Protein AF-A0A661KMC3-F1 (afdb_monomer_lite)

Foldseek 3Di:
DVLQVPQQFPDDDDFPDDDPRGGRHPVSNVVSVVVVVVVVVVVVVVVCVVVPDDQLNVLVVCVVVVDDQLVSVVSVVCVVCVVVLVVLLVVLVVVCVVVVNDQDPDPVNVVSVVVSVVVSVVVVVVVVVVVVVVCVVVVNPSGDDDPDDDDDDPVNVVVVVVVVVVVVVVVVVVVVVVD

Secondary structure (DSSP, 8-state):
-HHHHHHHHHS-S-EEEEETTEEEEHHHHHHHHHHHHHHHHHHHHHHHHHHHS-HHHHHHHHHHTT--HHHHHHHHHHHHHHHHHHHHHHHHHHHHHHTT----SSHHHHHHHHHHHHHHHHHHHHHHHHHHHHHHHTT--S----S------HHHHHHHHHHHHHHHHHHHHHHHH--

Structure (mmCIF, N/CA/C/O backbone):
data_AF-A0A661KMC3-F1
#
_entry.id   AF-A0A661KMC3-F1
#
loop_
_atom_site.group_PDB
_atom_site.id
_atom_site.type_symbol
_atom_site.label_atom_id
_atom_site.label_alt_id
_atom_site.label_comp_id
_atom_site.label_asym_id
_atom_site.label_entity_id
_atom_site.label_seq_id
_atom_site.pdbx_PDB_ins_code
_atom_site.Cartn_x
_atom_site.Cartn_y
_atom_site.Cartn_z
_atom_site.occupancy
_atom_site.B_iso_or_equiv
_atom_site.auth_seq_id
_atom_site.auth_comp_id
_atom_site.auth_asym_id
_atom_site.auth_atom_id
_atom_site.pdbx_PDB_model_num
ATOM 1 N N . ALA A 1 1 ? 8.347 16.230 -18.670 1.00 63.66 1 ALA A N 1
ATOM 2 C CA . ALA A 1 1 ? 8.818 17.586 -19.026 1.00 63.66 1 ALA A CA 1
ATOM 3 C C . ALA A 1 1 ? 10.271 17.821 -18.605 1.00 63.66 1 ALA A C 1
ATOM 5 O O . ALA A 1 1 ? 11.088 18.054 -19.479 1.00 63.66 1 ALA A O 1
ATOM 6 N N . PHE A 1 2 ? 10.624 17.677 -17.318 1.00 75.44 2 PHE A N 1
ATOM 7 C CA . PHE A 1 2 ? 11.992 17.910 -16.812 1.00 75.44 2 PHE A CA 1
ATOM 8 C C . PHE A 1 2 ? 13.098 17.167 -17.590 1.00 75.44 2 PHE A C 1
ATOM 10 O O . PHE A 1 2 ? 14.078 17.773 -18.003 1.00 75.44 2 PHE A O 1
ATOM 17 N N . LEU A 1 3 ? 12.904 15.875 -17.884 1.00 75.25 3 LEU A N 1
ATOM 18 C CA . LEU A 1 3 ? 13.880 15.060 -18.622 1.00 75.25 3 LEU A CA 1
ATOM 19 C C . LEU A 1 3 ? 14.213 15.603 -20.021 1.00 75.25 3 LEU A C 1
ATOM 21 O O . LEU A 1 3 ? 15.373 15.600 -20.412 1.00 75.25 3 LEU A O 1
ATOM 25 N N . TRP A 1 4 ? 13.220 16.124 -20.743 1.00 74.19 4 TRP A N 1
ATOM 26 C CA . TRP A 1 4 ? 13.405 16.710 -22.075 1.00 74.19 4 TRP A CA 1
ATOM 27 C C . TRP A 1 4 ? 14.162 18.040 -22.048 1.00 74.19 4 TRP A C 1
ATOM 29 O O . TRP A 1 4 ? 14.695 18.450 -23.071 1.00 74.19 4 TRP A O 1
ATOM 39 N N . LEU A 1 5 ? 14.226 18.704 -20.892 1.00 71.19 5 LEU A N 1
ATOM 40 C CA . LEU A 1 5 ? 14.947 19.963 -20.727 1.00 71.19 5 LEU A CA 1
ATOM 41 C C . LEU A 1 5 ? 16.437 19.742 -20.419 1.00 71.19 5 LEU A C 1
ATOM 43 O O . LEU A 1 5 ? 17.260 20.560 -20.806 1.00 71.19 5 LEU A O 1
ATOM 47 N N . PHE A 1 6 ? 16.790 18.651 -19.728 1.00 70.69 6 PHE A N 1
ATOM 48 C CA . PHE A 1 6 ? 18.146 18.438 -19.198 1.00 70.69 6 PHE A CA 1
ATOM 49 C C . PHE A 1 6 ? 18.960 17.370 -19.949 1.00 70.69 6 PHE A C 1
ATOM 51 O O . PHE A 1 6 ? 20.137 17.589 -20.235 1.00 70.69 6 PHE A O 1
ATOM 58 N N . LEU A 1 7 ? 18.357 16.233 -20.318 1.00 70.94 7 LEU A N 1
ATOM 59 C CA . LEU A 1 7 ? 19.067 15.137 -20.999 1.00 70.94 7 LEU A CA 1
ATOM 60 C C . LEU A 1 7 ? 19.658 15.485 -22.375 1.00 70.94 7 LEU A C 1
ATOM 62 O O . LEU A 1 7 ? 20.791 15.066 -22.618 1.00 70.94 7 LEU A O 1
ATOM 66 N N . PRO A 1 8 ? 18.988 16.245 -23.269 1.00 67.88 8 PRO A N 1
ATOM 67 C CA . PRO A 1 8 ? 19.576 16.571 -24.570 1.00 67.88 8 PRO A CA 1
ATOM 68 C C . PRO A 1 8 ? 20.818 17.465 -24.476 1.00 67.88 8 PRO A C 1
ATOM 70 O O . PRO A 1 8 ? 21.557 17.545 -25.453 1.00 67.88 8 PRO A O 1
ATOM 73 N N . PHE A 1 9 ? 21.051 18.094 -23.317 1.00 62.38 9 PHE A N 1
ATOM 74 C CA . PHE A 1 9 ? 22.171 19.000 -23.062 1.00 62.38 9 PHE A CA 1
ATOM 75 C C . PHE A 1 9 ? 23.263 18.422 -22.145 1.00 62.38 9 PHE A C 1
ATOM 77 O O . PHE A 1 9 ? 24.379 18.933 -22.161 1.00 62.38 9 PHE A O 1
ATOM 84 N N . SER A 1 10 ? 22.969 17.389 -21.343 1.00 65.06 10 SER A N 1
ATOM 85 C CA . SER A 1 10 ? 23.941 16.758 -20.424 1.00 65.06 10 SER A CA 1
ATOM 86 C C . SER A 1 10 ? 24.696 15.564 -21.012 1.00 65.06 10 SER A C 1
ATOM 88 O O . SER A 1 10 ? 25.723 15.180 -20.463 1.00 65.06 10 SER A O 1
ATOM 90 N N . LEU A 1 11 ? 24.199 14.949 -22.089 1.00 61.28 11 LEU A N 1
ATOM 91 C CA . LEU A 1 11 ? 24.823 13.765 -22.687 1.00 61.28 11 LEU A CA 1
ATOM 92 C C . LEU A 1 11 ? 25.804 14.149 -23.802 1.00 61.28 11 LEU A C 1
ATOM 94 O O . LEU A 1 11 ? 25.442 14.841 -24.758 1.00 61.28 11 LEU A O 1
ATOM 98 N N . GLU A 1 12 ? 27.039 13.661 -23.694 1.00 58.69 12 GLU A N 1
ATOM 99 C CA . GLU A 1 12 ? 28.070 13.804 -24.724 1.00 58.69 12 GLU A CA 1
ATOM 100 C C . GLU A 1 12 ? 27.781 12.870 -25.912 1.00 58.69 12 GLU A C 1
ATOM 102 O O . GLU A 1 12 ? 27.465 11.695 -25.737 1.00 58.69 12 GLU A O 1
ATOM 107 N N . GLY A 1 13 ? 27.863 13.384 -27.142 1.00 60.38 13 GLY A N 1
ATOM 108 C CA . GLY A 1 13 ? 27.653 12.601 -28.364 1.00 60.38 13 GLY A CA 1
ATOM 109 C C . GLY A 1 13 ? 27.671 13.469 -29.625 1.00 60.38 13 GLY A C 1
ATOM 110 O O . GLY A 1 13 ? 28.133 14.610 -29.592 1.00 60.38 13 GLY A O 1
ATOM 111 N N . LYS A 1 14 ? 27.169 12.942 -30.754 1.00 59.06 14 LYS A N 1
ATOM 112 C CA . LYS A 1 14 ? 27.115 13.677 -32.034 1.00 59.06 14 LYS A CA 1
ATOM 113 C C . LYS A 1 14 ? 26.218 14.916 -31.909 1.00 59.06 14 LYS A C 1
ATOM 115 O O . LYS A 1 14 ? 25.003 14.805 -31.729 1.00 59.06 14 LYS A O 1
ATOM 120 N N . THR A 1 15 ? 26.833 16.090 -32.000 1.00 55.12 15 THR A N 1
ATOM 121 C CA . THR A 1 15 ? 26.178 17.394 -31.857 1.00 55.12 15 THR A CA 1
ATOM 122 C C . THR A 1 15 ? 25.538 17.824 -33.174 1.00 55.12 15 THR A C 1
ATOM 124 O O . THR A 1 15 ? 26.247 17.960 -34.169 1.00 55.12 15 THR A O 1
ATOM 127 N N . LEU A 1 16 ? 24.224 18.070 -33.186 1.00 55.53 16 LEU A N 1
ATOM 128 C CA . LEU A 1 16 ? 23.521 18.629 -34.357 1.00 55.53 16 LEU A CA 1
ATOM 129 C C . LEU A 1 16 ? 23.623 20.156 -34.427 1.00 55.53 16 LEU A C 1
ATOM 131 O O . LEU A 1 16 ? 23.701 20.720 -35.510 1.00 55.53 16 LEU A O 1
ATOM 135 N N . PHE A 1 17 ? 23.612 20.822 -33.272 1.00 54.75 17 PHE A N 1
ATOM 136 C CA . PHE A 1 17 ? 23.648 22.277 -33.165 1.00 54.75 17 PHE A CA 1
ATOM 137 C C . PHE A 1 17 ? 24.564 22.696 -32.018 1.00 54.75 17 PHE A C 1
ATOM 139 O O . PHE A 1 17 ? 24.484 22.162 -30.908 1.00 54.75 17 PHE A O 1
ATOM 146 N N . HIS A 1 18 ? 25.425 23.672 -32.295 1.00 53.31 18 HIS A N 1
ATOM 147 C CA . HIS A 1 18 ? 26.299 24.299 -31.314 1.00 53.31 18 HIS A CA 1
ATOM 148 C C . HIS A 1 18 ? 25.739 25.695 -31.022 1.00 53.31 18 HIS A C 1
ATOM 150 O O . HIS A 1 18 ? 26.003 26.640 -31.759 1.00 53.31 18 HIS A O 1
ATOM 156 N N . VAL A 1 19 ? 24.930 25.840 -29.971 1.00 53.12 19 VAL A N 1
ATOM 157 C CA . VAL A 1 19 ? 24.449 27.163 -29.543 1.00 53.12 19 VAL A CA 1
ATOM 158 C C . VAL A 1 19 ? 25.231 27.563 -28.300 1.00 53.12 19 VAL A C 1
ATOM 160 O O . VAL A 1 19 ? 24.939 27.115 -27.194 1.00 53.12 19 VAL A O 1
ATOM 163 N N . TRP A 1 20 ? 26.266 28.380 -28.521 1.00 49.78 20 TRP A N 1
ATOM 164 C CA . TRP A 1 20 ? 27.089 29.133 -27.557 1.00 49.78 20 TRP A CA 1
ATOM 165 C C . TRP A 1 20 ? 27.813 28.339 -26.442 1.00 49.78 20 TRP A C 1
ATOM 167 O O . TRP A 1 20 ? 29.014 28.515 -26.257 1.00 49.78 20 TRP A O 1
ATOM 177 N N . ARG A 1 21 ? 27.142 27.457 -25.692 1.00 58.44 21 ARG A N 1
ATOM 178 C CA . ARG A 1 21 ? 27.735 26.578 -24.657 1.00 58.44 21 ARG A CA 1
ATOM 179 C C . ARG A 1 21 ? 26.958 25.273 -24.421 1.00 58.44 21 ARG A C 1
ATOM 181 O O . ARG A 1 21 ? 27.358 24.461 -23.594 1.00 58.44 21 ARG A O 1
ATOM 188 N N . LEU A 1 22 ? 25.851 25.083 -25.133 1.00 56.50 22 LEU A N 1
ATOM 189 C CA . LEU A 1 22 ? 24.915 23.983 -24.963 1.00 56.50 22 LEU A CA 1
ATOM 190 C C . LEU A 1 22 ? 24.949 23.111 -26.223 1.00 56.50 22 LEU A C 1
ATOM 192 O O . LEU A 1 22 ? 24.591 23.556 -27.316 1.00 56.50 22 LEU A O 1
ATOM 196 N N . LYS A 1 23 ? 25.444 21.882 -26.070 1.00 59.09 23 LYS A N 1
ATOM 197 C CA . LYS A 1 23 ? 25.550 20.891 -27.142 1.00 59.09 23 LYS A CA 1
ATOM 198 C C . LYS A 1 23 ? 24.266 20.078 -27.165 1.00 59.09 23 LYS A C 1
ATOM 200 O O . LYS A 1 23 ? 23.982 19.371 -26.206 1.00 59.09 23 LYS A O 1
ATOM 205 N N . LEU A 1 24 ? 23.482 20.215 -28.231 1.00 61.50 24 LEU A N 1
ATOM 206 C CA . LEU A 1 24 ? 22.259 19.439 -28.398 1.00 61.50 24 LEU A CA 1
ATOM 207 C C . LEU A 1 24 ? 22.613 18.124 -29.101 1.00 61.50 24 LEU A C 1
ATOM 209 O O . LEU A 1 24 ? 22.986 18.112 -30.281 1.00 61.50 24 LEU A O 1
ATOM 213 N N . THR A 1 25 ? 22.552 17.031 -28.343 1.00 72.69 25 THR A N 1
ATOM 214 C CA . THR A 1 25 ? 23.015 15.706 -28.774 1.00 72.69 25 THR A CA 1
ATOM 215 C C . THR A 1 25 ? 21.837 14.826 -29.200 1.00 72.69 25 THR A C 1
ATOM 217 O O . THR A 1 25 ? 20.867 14.682 -28.453 1.00 72.69 25 THR A O 1
ATOM 220 N N . ILE A 1 26 ? 21.934 14.173 -30.369 1.00 73.12 26 ILE A N 1
ATOM 221 C CA . ILE A 1 26 ? 20.916 13.216 -30.870 1.00 73.12 26 ILE A CA 1
ATOM 222 C C . ILE A 1 26 ? 20.669 12.096 -29.855 1.00 73.12 26 ILE A C 1
ATOM 224 O O . ILE A 1 26 ? 19.525 11.743 -29.569 1.00 73.12 26 ILE A O 1
ATOM 228 N N . GLU A 1 27 ? 21.747 11.581 -29.264 1.00 75.38 27 GLU A N 1
ATOM 229 C CA . GLU A 1 27 ? 21.680 10.548 -28.230 1.00 75.38 27 GLU A CA 1
ATOM 230 C C . GLU A 1 27 ? 20.873 11.010 -27.016 1.00 75.38 27 GLU A C 1
ATOM 232 O O . GLU A 1 27 ? 20.040 10.261 -26.515 1.00 75.38 27 GLU A O 1
ATOM 237 N N . GLY A 1 28 ? 21.026 12.266 -26.586 1.00 74.62 28 GLY A N 1
ATOM 238 C CA . GLY A 1 28 ? 20.274 12.801 -25.452 1.00 74.62 28 GLY A CA 1
ATOM 239 C C . GLY A 1 28 ? 18.769 12.901 -25.712 1.00 74.62 28 GLY A C 1
ATOM 240 O O . GLY A 1 28 ? 17.972 12.619 -24.815 1.00 74.62 28 GLY A O 1
ATOM 241 N N . ILE A 1 29 ? 18.364 13.208 -26.949 1.00 77.81 29 ILE A N 1
ATOM 242 C CA . ILE A 1 29 ? 16.951 13.174 -27.362 1.00 77.81 29 ILE A CA 1
ATOM 243 C C . ILE A 1 29 ? 16.436 11.729 -27.394 1.00 77.81 29 ILE A C 1
ATOM 245 O O . ILE A 1 29 ? 15.359 11.452 -26.860 1.00 77.81 29 ILE A O 1
ATOM 249 N N . ARG A 1 30 ? 17.210 10.794 -27.963 1.00 79.88 30 ARG A N 1
ATOM 250 C CA . ARG A 1 30 ? 16.850 9.367 -28.026 1.00 79.88 30 ARG A CA 1
ATOM 251 C C . ARG A 1 30 ? 16.671 8.774 -26.626 1.00 79.88 30 ARG A C 1
ATOM 253 O O . ARG A 1 30 ? 15.659 8.125 -26.365 1.00 79.88 30 ARG A O 1
ATOM 260 N N . PHE A 1 31 ? 17.583 9.065 -25.699 1.00 79.50 31 PHE A N 1
ATOM 261 C CA . PHE A 1 31 ? 17.476 8.641 -24.300 1.00 79.50 31 PHE A CA 1
ATOM 262 C C . PHE A 1 31 ? 16.272 9.262 -23.585 1.00 79.50 31 PHE A C 1
ATOM 264 O O . PHE A 1 31 ? 15.524 8.544 -22.918 1.00 79.50 31 PHE A O 1
ATOM 271 N N . ALA A 1 32 ? 16.034 10.569 -23.740 1.00 82.88 32 ALA A N 1
ATOM 272 C CA . ALA A 1 32 ? 14.874 11.227 -23.136 1.00 82.88 32 ALA A CA 1
ATOM 273 C C . ALA A 1 32 ? 13.546 10.637 -23.645 1.00 82.88 32 ALA A C 1
ATOM 275 O O . ALA A 1 32 ? 12.622 10.400 -22.855 1.00 82.88 32 ALA A O 1
ATOM 276 N N . PHE A 1 33 ? 13.463 10.349 -24.947 1.00 84.06 33 PHE A N 1
ATOM 277 C CA . PHE A 1 33 ? 12.308 9.701 -25.563 1.00 84.06 33 PHE A CA 1
ATOM 278 C C . PHE A 1 33 ? 12.104 8.275 -25.028 1.00 84.06 33 PHE A C 1
ATOM 280 O O . PHE A 1 33 ? 11.007 7.948 -24.569 1.00 84.06 33 PHE A O 1
ATOM 287 N N . LEU A 1 34 ? 13.162 7.458 -24.985 1.00 84.62 34 LEU A N 1
ATOM 288 C CA . LEU A 1 34 ? 13.104 6.087 -24.462 1.00 84.62 34 LEU A CA 1
ATOM 289 C C . LEU A 1 34 ? 12.658 6.035 -22.997 1.00 84.62 34 LEU A C 1
ATOM 291 O O . LEU A 1 34 ? 11.799 5.224 -22.648 1.00 84.62 34 LEU A O 1
ATOM 295 N N . ILE A 1 35 ? 13.193 6.907 -22.136 1.00 86.19 35 ILE A N 1
ATOM 296 C CA . ILE A 1 35 ? 12.784 6.969 -20.724 1.00 86.19 35 ILE A CA 1
ATOM 297 C C . ILE A 1 35 ? 11.311 7.370 -20.619 1.00 86.19 35 ILE A C 1
ATOM 299 O O . ILE A 1 35 ? 10.557 6.753 -19.869 1.00 86.19 35 ILE A O 1
ATOM 303 N N . THR A 1 36 ? 10.880 8.362 -21.402 1.00 88.00 36 THR A N 1
ATOM 304 C CA . THR A 1 36 ? 9.477 8.801 -21.413 1.00 88.00 36 THR A CA 1
ATOM 305 C C . THR A 1 36 ? 8.540 7.649 -21.783 1.00 88.00 36 THR A C 1
ATOM 307 O O . THR A 1 36 ? 7.518 7.454 -21.121 1.00 88.00 36 THR A O 1
ATOM 310 N N . LEU A 1 37 ? 8.897 6.862 -22.800 1.00 87.56 37 LEU A N 1
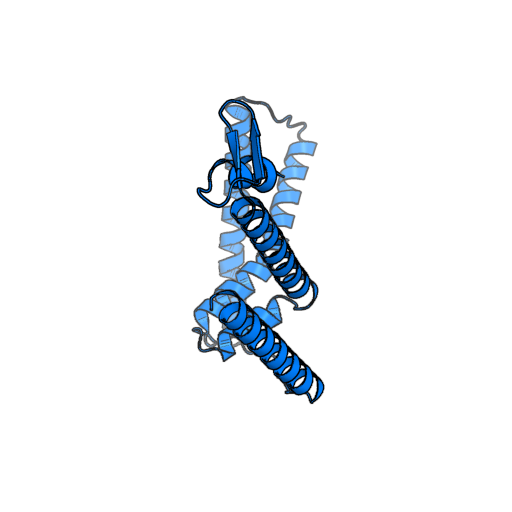ATOM 311 C CA . LEU A 1 37 ? 8.099 5.724 -23.251 1.00 87.56 37 LEU A CA 1
ATOM 312 C C . LEU A 1 37 ? 8.068 4.599 -22.204 1.00 87.56 37 LEU A C 1
ATOM 314 O O . LEU A 1 37 ? 6.986 4.125 -21.858 1.00 87.56 37 LEU A O 1
ATOM 318 N N . LYS A 1 38 ? 9.221 4.244 -21.617 1.00 87.38 38 LYS A N 1
ATOM 319 C CA . LYS A 1 38 ? 9.312 3.246 -20.534 1.00 87.38 38 LYS A CA 1
ATOM 320 C C . LYS A 1 38 ? 8.474 3.642 -19.319 1.00 87.38 38 LYS A C 1
ATOM 322 O O . LYS A 1 38 ? 7.715 2.824 -18.809 1.00 87.38 38 LYS A O 1
ATOM 327 N N . CYS A 1 39 ? 8.560 4.896 -18.874 1.00 90.12 39 CYS A N 1
ATOM 328 C CA . CYS A 1 39 ? 7.771 5.377 -17.741 1.00 90.12 39 CYS A CA 1
ATOM 329 C C . CYS A 1 39 ? 6.264 5.305 -18.017 1.00 90.12 39 CYS A C 1
ATOM 331 O O . CYS A 1 39 ? 5.524 4.823 -17.163 1.00 90.12 39 CYS A O 1
ATOM 333 N N . ASN A 1 40 ? 5.805 5.736 -19.197 1.00 91.75 40 ASN A N 1
ATOM 334 C CA . ASN A 1 40 ? 4.385 5.641 -19.553 1.00 91.75 40 ASN A CA 1
ATOM 335 C C . ASN A 1 40 ? 3.907 4.184 -19.609 1.00 91.75 40 ASN A C 1
ATOM 337 O O . ASN A 1 40 ? 2.850 3.881 -19.062 1.00 91.75 40 ASN A O 1
ATOM 341 N N . ALA A 1 41 ? 4.700 3.281 -20.193 1.00 90.88 41 ALA A N 1
ATOM 342 C CA . ALA A 1 41 ? 4.375 1.858 -20.235 1.00 90.88 41 ALA A CA 1
ATOM 343 C C . ALA A 1 41 ? 4.244 1.257 -18.823 1.00 90.88 41 ALA A C 1
ATOM 345 O O . ALA A 1 41 ? 3.242 0.612 -18.519 1.00 90.88 41 ALA A O 1
ATOM 346 N N . ILE A 1 42 ? 5.203 1.531 -17.931 1.00 92.75 42 ILE A N 1
ATOM 347 C CA . ILE A 1 42 ? 5.163 1.066 -16.534 1.00 92.75 42 ILE A CA 1
ATOM 348 C C . ILE A 1 42 ? 3.923 1.611 -15.813 1.00 92.75 42 ILE A C 1
ATOM 350 O O . ILE A 1 42 ? 3.231 0.858 -15.130 1.00 92.75 42 ILE A O 1
ATOM 354 N N . LEU A 1 43 ? 3.610 2.900 -15.982 1.00 95.12 43 LEU A N 1
ATOM 355 C CA . LEU A 1 43 ? 2.425 3.506 -15.371 1.00 95.12 43 LEU A CA 1
ATOM 356 C C . LEU A 1 43 ? 1.132 2.858 -15.867 1.00 95.12 43 LEU A C 1
ATOM 358 O O . LEU A 1 43 ? 0.267 2.551 -15.049 1.00 95.12 43 LEU A O 1
ATOM 362 N N . MET A 1 44 ? 1.008 2.605 -17.173 1.00 94.25 44 MET A N 1
ATOM 363 C CA . MET A 1 44 ? -0.154 1.908 -17.730 1.00 94.25 44 MET A CA 1
ATOM 364 C C . MET A 1 44 ? -0.304 0.509 -17.129 1.00 94.25 44 MET A C 1
ATOM 366 O O . MET A 1 44 ? -1.387 0.174 -16.658 1.00 94.25 44 MET A O 1
ATOM 370 N N . ILE A 1 45 ? 0.780 -0.270 -17.060 1.00 92.12 45 ILE A N 1
ATOM 371 C CA . ILE A 1 45 ? 0.764 -1.614 -16.461 1.00 92.12 45 ILE A CA 1
ATOM 372 C C . ILE A 1 45 ? 0.295 -1.554 -15.002 1.00 92.12 45 ILE A C 1
ATOM 374 O O . ILE A 1 45 ? -0.584 -2.320 -14.608 1.00 92.12 45 ILE A O 1
ATOM 378 N N . ILE A 1 46 ? 0.833 -0.625 -14.205 1.00 94.38 46 ILE A N 1
ATOM 379 C CA . ILE A 1 46 ? 0.462 -0.470 -12.791 1.00 94.38 46 ILE A CA 1
ATOM 380 C C . ILE A 1 46 ? -1.015 -0.084 -12.650 1.00 94.38 46 ILE A C 1
ATOM 382 O O . ILE A 1 46 ? -1.727 -0.676 -11.838 1.00 94.38 46 ILE A O 1
ATOM 386 N N . ILE A 1 47 ? -1.495 0.879 -13.441 1.00 95.00 47 ILE A N 1
ATOM 387 C CA . ILE A 1 47 ? -2.893 1.329 -13.388 1.00 95.00 47 ILE A CA 1
ATOM 388 C C . ILE A 1 47 ? -3.833 0.188 -13.781 1.00 95.00 47 ILE A C 1
ATOM 390 O O . ILE A 1 47 ? -4.797 -0.080 -13.063 1.00 95.00 47 ILE A O 1
ATOM 394 N N . THR A 1 48 ? -3.540 -0.529 -14.868 1.00 93.62 48 THR A N 1
ATOM 395 C CA . THR A 1 48 ? -4.332 -1.688 -15.300 1.00 93.62 48 THR A CA 1
ATOM 396 C C . THR A 1 48 ? -4.330 -2.791 -14.244 1.00 93.62 48 THR A C 1
ATOM 398 O O . THR A 1 48 ? -5.384 -3.366 -13.964 1.00 93.62 48 THR A O 1
ATOM 401 N N . PHE A 1 49 ? -3.187 -3.063 -13.610 1.00 91.88 49 PHE A N 1
ATOM 402 C CA . PHE A 1 49 ? -3.077 -4.057 -12.542 1.00 91.88 49 PHE A CA 1
ATOM 403 C C . PHE A 1 49 ? -3.966 -3.705 -11.341 1.00 91.88 49 PHE A C 1
ATOM 405 O O . PHE A 1 49 ? -4.770 -4.534 -10.907 1.00 91.88 49 PHE A O 1
ATOM 412 N N . ILE A 1 50 ? -3.877 -2.462 -10.853 1.00 92.25 50 ILE A N 1
ATOM 413 C CA . ILE A 1 50 ? -4.671 -1.973 -9.716 1.00 92.25 50 ILE A CA 1
ATOM 414 C C . ILE A 1 50 ? -6.170 -1.949 -10.055 1.00 92.25 50 ILE A C 1
ATOM 416 O O . ILE A 1 50 ? -6.993 -2.278 -9.204 1.00 92.25 50 ILE A O 1
ATOM 420 N N . ALA A 1 51 ? -6.534 -1.583 -11.286 1.00 91.62 51 ALA A N 1
ATOM 421 C CA . ALA A 1 51 ? -7.930 -1.472 -11.704 1.00 91.62 51 ALA A CA 1
ATOM 422 C C . ALA A 1 51 ? -8.615 -2.831 -11.940 1.00 91.62 51 ALA A C 1
ATOM 424 O O . ALA A 1 51 ? -9.828 -2.942 -11.767 1.00 91.62 51 ALA A O 1
ATOM 425 N N . THR A 1 52 ? -7.865 -3.861 -12.343 1.00 89.75 52 THR A N 1
ATOM 426 C CA . THR A 1 52 ? -8.451 -5.129 -12.819 1.00 89.75 52 THR A CA 1
ATOM 427 C C . THR A 1 52 ? -8.513 -6.206 -11.734 1.00 89.75 52 THR A C 1
ATOM 429 O O . THR A 1 52 ? -9.430 -7.031 -11.738 1.00 89.75 52 THR A O 1
ATOM 432 N N . ILE A 1 53 ? -7.551 -6.237 -10.801 1.00 88.31 53 ILE A N 1
ATOM 433 C CA . ILE A 1 53 ? -7.437 -7.323 -9.817 1.00 88.31 53 ILE A CA 1
ATOM 434 C C . ILE A 1 53 ? -7.936 -6.862 -8.440 1.00 88.31 53 ILE A C 1
ATOM 436 O O . ILE A 1 53 ? -7.341 -5.971 -7.836 1.00 88.31 53 ILE A O 1
ATOM 440 N N . PRO A 1 54 ? -8.973 -7.500 -7.866 1.00 86.50 54 PRO A N 1
ATOM 441 C CA . PRO A 1 54 ? -9.419 -7.164 -6.521 1.00 86.50 54 PRO A CA 1
ATOM 442 C C . PRO A 1 54 ? -8.393 -7.628 -5.476 1.00 86.50 54 PRO A C 1
ATOM 444 O O . PRO A 1 54 ? -7.881 -8.749 -5.542 1.00 86.50 54 PRO A O 1
ATOM 447 N N . MET A 1 55 ? -8.147 -6.805 -4.454 1.00 84.50 55 MET A N 1
ATOM 448 C CA . MET A 1 55 ? -7.082 -7.027 -3.465 1.00 84.50 55 MET A CA 1
ATOM 449 C C . MET A 1 55 ? -7.106 -8.399 -2.753 1.00 84.50 55 MET A C 1
ATOM 451 O O . MET A 1 55 ? -6.037 -8.983 -2.559 1.00 84.50 55 MET A O 1
ATOM 455 N N . PRO A 1 56 ? -8.270 -9.003 -2.422 1.00 83.44 56 PRO A N 1
ATOM 456 C CA . PRO A 1 56 ? -8.296 -10.357 -1.860 1.00 83.44 56 PRO A CA 1
ATOM 457 C C . PRO A 1 56 ? -7.706 -11.430 -2.788 1.00 83.44 56 PRO A C 1
ATOM 459 O O . PRO A 1 56 ? -7.149 -12.421 -2.319 1.00 83.44 56 PRO A O 1
ATOM 462 N N . THR A 1 57 ? -7.806 -11.227 -4.106 1.00 85.94 57 THR A N 1
ATOM 463 C CA . THR A 1 57 ? -7.233 -12.130 -5.117 1.00 85.94 57 THR A CA 1
ATOM 464 C C . THR A 1 57 ? -5.713 -11.995 -5.156 1.00 85.94 57 THR A C 1
ATOM 466 O O . THR A 1 57 ? -5.027 -13.009 -5.243 1.00 85.94 57 THR A O 1
ATOM 469 N N . VAL A 1 58 ? -5.188 -10.773 -4.997 1.00 86.62 58 VAL A N 1
ATOM 470 C CA . VAL A 1 58 ? -3.743 -10.511 -4.880 1.00 86.62 58 VAL A CA 1
ATOM 471 C C . VAL A 1 58 ? -3.164 -11.228 -3.663 1.00 86.62 58 VAL A C 1
ATOM 473 O O . VAL A 1 58 ? -2.194 -11.967 -3.797 1.00 86.62 58 VAL A O 1
ATOM 476 N N . GLY A 1 59 ? -3.796 -11.090 -2.492 1.00 85.38 59 GLY A N 1
ATOM 477 C CA . GLY A 1 59 ? -3.344 -11.769 -1.272 1.00 85.38 59 GLY A CA 1
ATOM 478 C C . GLY A 1 59 ? -3.249 -13.289 -1.446 1.00 85.38 59 GLY A C 1
ATOM 479 O O . GLY A 1 59 ? -2.241 -13.895 -1.092 1.00 85.38 59 GLY A O 1
ATOM 480 N N . TYR A 1 60 ? -4.252 -13.914 -2.065 1.00 81.94 60 TYR A N 1
ATOM 481 C CA . TYR A 1 60 ? -4.178 -15.348 -2.345 1.00 81.94 60 TYR A CA 1
ATOM 482 C C . TYR A 1 60 ? -3.102 -15.703 -3.379 1.00 81.94 60 TYR A C 1
ATOM 484 O O . TYR A 1 60 ? -2.402 -16.698 -3.199 1.00 81.94 60 TYR A O 1
ATOM 492 N N . ALA A 1 61 ? -2.949 -14.906 -4.440 1.00 85.75 61 ALA A N 1
ATOM 493 C CA . ALA A 1 61 ? -1.899 -15.124 -5.432 1.00 85.75 61 ALA A CA 1
ATOM 494 C C . ALA A 1 61 ? -0.508 -15.131 -4.768 1.00 85.75 61 ALA A C 1
ATOM 496 O O . ALA A 1 61 ? 0.290 -16.026 -5.041 1.00 85.75 61 ALA A O 1
ATOM 497 N N . LEU A 1 62 ? -0.258 -14.229 -3.809 1.00 85.75 62 LEU A N 1
ATOM 498 C CA . LEU A 1 62 ? 0.964 -14.243 -2.994 1.00 85.75 62 LEU A CA 1
ATOM 499 C C . LEU A 1 62 ? 1.120 -15.554 -2.213 1.00 85.75 62 LEU A C 1
ATOM 501 O O . LEU A 1 62 ? 2.194 -16.152 -2.238 1.00 85.75 62 LEU A O 1
ATOM 505 N N . SER A 1 63 ? 0.056 -16.040 -1.568 1.00 84.00 63 SER A N 1
ATOM 506 C CA . SER A 1 63 ? 0.097 -17.331 -0.867 1.00 84.00 63 SER A CA 1
ATOM 507 C C . SER A 1 63 ? 0.425 -18.495 -1.807 1.00 84.00 63 SER A C 1
ATOM 509 O O . SER A 1 63 ? 1.148 -19.403 -1.407 1.00 84.00 63 SER A O 1
ATOM 511 N N . SER A 1 64 ? -0.072 -18.475 -3.050 1.00 82.88 64 SER A N 1
ATOM 512 C CA . SER A 1 64 ? 0.245 -19.505 -4.051 1.00 82.88 64 SER A CA 1
ATOM 513 C C . SER A 1 64 ? 1.676 -19.416 -4.595 1.00 82.88 64 SER A C 1
ATOM 515 O O . SER A 1 64 ? 2.228 -20.428 -5.013 1.00 82.88 64 SER A O 1
ATOM 517 N N . LEU A 1 65 ? 2.299 -18.235 -4.529 1.00 85.06 65 LEU A N 1
ATOM 518 C CA . LEU A 1 65 ? 3.703 -18.002 -4.890 1.00 85.06 65 LEU A CA 1
ATOM 519 C C . LEU A 1 65 ? 4.693 -18.435 -3.789 1.00 85.06 65 LEU A C 1
ATOM 521 O O . LEU A 1 65 ? 5.894 -18.232 -3.936 1.00 85.06 65 LEU A O 1
ATOM 525 N N . GLY A 1 66 ? 4.211 -19.021 -2.688 1.00 82.94 66 GLY A N 1
ATOM 526 C CA . GLY A 1 66 ? 5.050 -19.509 -1.591 1.00 82.94 66 GLY A CA 1
ATOM 527 C C . GLY A 1 66 ? 5.255 -18.515 -0.444 1.00 82.94 66 GLY A C 1
ATOM 528 O O . GLY A 1 66 ? 6.052 -18.787 0.454 1.00 82.94 66 GLY A O 1
ATOM 529 N N . PHE A 1 67 ? 4.536 -17.384 -0.414 1.00 84.62 67 PHE A N 1
ATOM 530 C CA . PHE A 1 67 ? 4.535 -16.526 0.776 1.00 84.62 67 PHE A CA 1
ATOM 531 C C . PHE A 1 67 ? 3.912 -17.248 1.975 1.00 84.62 67 PHE A C 1
ATOM 533 O O . PHE A 1 67 ? 2.926 -17.975 1.846 1.00 84.62 67 PHE A O 1
ATOM 540 N N . SER A 1 68 ? 4.448 -16.985 3.173 1.00 87.25 68 SER A N 1
ATOM 541 C CA . SER A 1 68 ? 3.893 -17.523 4.418 1.00 87.25 68 SER A CA 1
ATOM 542 C C . SER A 1 68 ? 2.425 -17.119 4.586 1.00 87.25 68 SER A C 1
ATOM 544 O O . SER A 1 68 ? 2.056 -15.951 4.425 1.00 87.25 68 SER A O 1
ATOM 546 N N . GLU A 1 69 ? 1.588 -18.075 4.989 1.00 84.12 69 GLU A N 1
ATOM 547 C CA . GLU A 1 69 ? 0.157 -17.867 5.245 1.00 84.12 69 GLU A CA 1
ATOM 548 C C . GLU A 1 69 ? -0.091 -16.735 6.261 1.00 84.12 69 GLU A C 1
ATOM 550 O O . GLU A 1 69 ? -1.067 -15.991 6.143 1.00 84.12 69 GLU A O 1
ATOM 555 N N . ARG A 1 70 ? 0.836 -16.531 7.212 1.00 86.69 70 ARG A N 1
ATOM 556 C CA . ARG A 1 70 ? 0.773 -15.441 8.200 1.00 86.69 70 ARG A CA 1
ATOM 557 C C . ARG A 1 70 ? 0.897 -14.058 7.558 1.00 86.69 70 ARG A C 1
ATOM 559 O O . ARG A 1 70 ? 0.146 -13.156 7.917 1.00 86.69 70 ARG A O 1
ATOM 566 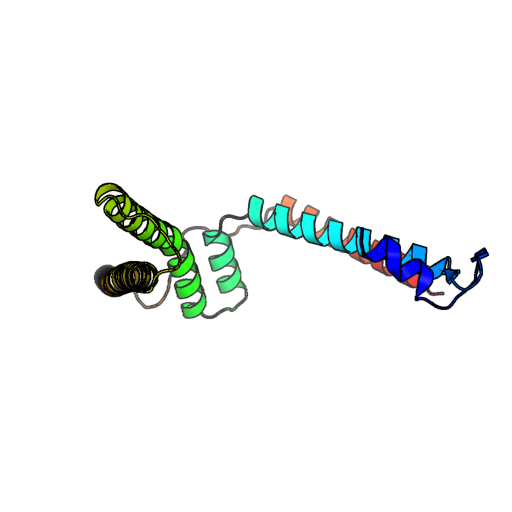N N . LEU A 1 71 ? 1.816 -13.889 6.605 1.00 87.69 71 LEU A N 1
ATOM 567 C CA . LEU A 1 71 ? 2.002 -12.617 5.896 1.00 87.69 71 LEU A CA 1
ATOM 568 C C . LEU A 1 71 ? 0.776 -12.295 5.044 1.00 87.69 71 LEU A C 1
ATOM 570 O O . LEU A 1 71 ? 0.268 -11.175 5.086 1.00 87.69 71 LEU A O 1
ATOM 574 N N . THR A 1 72 ? 0.257 -13.302 4.341 1.00 88.25 72 THR A N 1
ATOM 575 C CA . THR A 1 72 ? -0.964 -13.167 3.540 1.00 88.25 72 THR A CA 1
ATOM 576 C C . THR A 1 72 ? -2.156 -12.744 4.400 1.00 88.25 72 THR A C 1
ATOM 578 O O . THR A 1 72 ? -2.899 -11.835 4.027 1.00 88.25 72 THR A O 1
ATOM 581 N N . LEU A 1 73 ? -2.319 -13.356 5.578 1.00 88.19 73 LEU A N 1
ATOM 582 C CA . LEU A 1 73 ? -3.360 -12.994 6.539 1.00 88.19 73 LEU A CA 1
ATOM 583 C C . LEU A 1 73 ? -3.227 -11.541 7.009 1.00 88.19 73 LEU A C 1
ATOM 585 O O . LEU A 1 73 ? -4.215 -10.808 6.981 1.00 88.19 73 LEU A O 1
ATOM 589 N N . ILE A 1 74 ? -2.029 -11.123 7.433 1.00 90.56 74 ILE A N 1
ATOM 590 C CA . ILE A 1 74 ? -1.787 -9.751 7.905 1.00 90.56 74 ILE A CA 1
ATOM 591 C C . ILE A 1 74 ? -2.112 -8.752 6.793 1.00 90.56 74 ILE A C 1
ATOM 593 O O . ILE A 1 74 ? -2.801 -7.766 7.050 1.00 90.56 74 ILE A O 1
ATOM 597 N N . LEU A 1 75 ? -1.696 -9.027 5.556 1.00 90.25 75 LEU A N 1
ATOM 598 C CA . LEU A 1 75 ? -1.957 -8.170 4.400 1.00 90.25 75 LEU A CA 1
ATOM 599 C C . LEU A 1 75 ? -3.457 -8.066 4.086 1.00 90.25 75 LEU A C 1
ATOM 601 O O . LEU A 1 75 ? -3.979 -6.961 3.928 1.00 90.25 75 LEU A O 1
ATOM 605 N N . LEU A 1 76 ? -4.171 -9.195 4.055 1.00 89.00 76 LEU A N 1
ATOM 606 C CA . LEU A 1 76 ? -5.608 -9.217 3.773 1.00 89.00 76 LEU A CA 1
ATOM 607 C C . LEU A 1 76 ? -6.417 -8.508 4.866 1.00 89.00 76 LEU A C 1
ATOM 609 O O . LEU A 1 76 ? -7.345 -7.753 4.563 1.00 89.00 76 LEU A O 1
ATOM 613 N N . MET A 1 77 ? -6.064 -8.737 6.133 1.00 90.06 77 MET A N 1
ATOM 614 C CA . MET A 1 77 ? -6.699 -8.052 7.256 1.00 90.06 77 MET A CA 1
ATOM 615 C C . MET A 1 77 ? -6.387 -6.560 7.225 1.00 90.06 77 MET A C 1
ATOM 617 O O . MET A 1 77 ? -7.304 -5.760 7.365 1.00 90.06 77 MET A O 1
ATOM 621 N N . SER A 1 78 ? -5.143 -6.171 6.951 1.00 92.00 78 SER A N 1
ATOM 622 C CA . SER A 1 78 ? -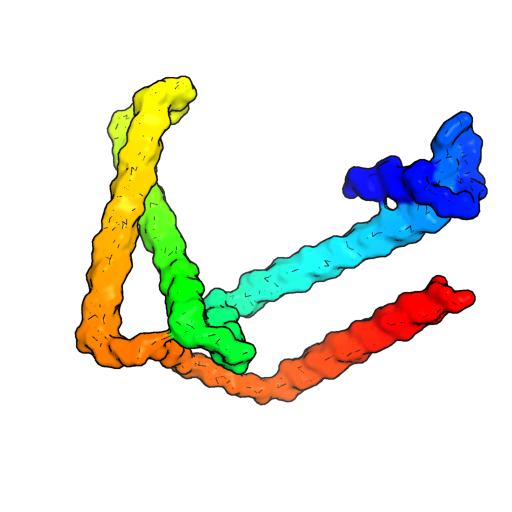4.773 -4.761 6.801 1.00 92.00 78 SER A CA 1
ATOM 623 C C . SER A 1 78 ? -5.655 -4.074 5.760 1.00 92.00 78 SER A C 1
ATOM 625 O O . SER A 1 78 ? -6.307 -3.089 6.088 1.00 92.00 78 SER A O 1
ATOM 627 N N . TYR A 1 79 ? -5.785 -4.646 4.558 1.00 91.81 79 TYR A N 1
ATOM 628 C CA . TYR A 1 79 ? -6.656 -4.095 3.516 1.00 91.81 79 TYR A CA 1
ATOM 629 C C . TYR A 1 79 ? -8.116 -3.969 3.972 1.00 91.81 79 TYR A C 1
ATOM 631 O O . TYR A 1 79 ? -8.693 -2.888 3.905 1.00 91.81 79 TYR A O 1
ATOM 639 N N . ARG A 1 80 ? -8.700 -5.049 4.508 1.00 90.12 80 ARG A N 1
ATOM 640 C CA . ARG A 1 80 ? -10.098 -5.053 4.968 1.00 90.12 80 ARG A CA 1
ATOM 641 C C . ARG A 1 80 ? -10.361 -4.024 6.076 1.00 90.12 80 ARG A C 1
ATOM 643 O O . ARG A 1 80 ? -11.470 -3.503 6.167 1.00 90.12 80 ARG A O 1
ATOM 650 N N . TYR A 1 81 ? -9.392 -3.790 6.962 1.00 93.06 81 TYR A N 1
ATOM 651 C CA . TYR A 1 81 ? -9.563 -2.906 8.116 1.00 93.06 81 TYR A CA 1
ATOM 652 C C . TYR A 1 81 ? -9.142 -1.457 7.858 1.00 93.06 81 TYR A C 1
ATOM 654 O O . TYR A 1 81 ? -9.565 -0.606 8.638 1.00 93.06 81 TYR A O 1
ATOM 662 N N . ILE A 1 82 ? -8.403 -1.147 6.785 1.00 94.38 82 ILE A N 1
ATOM 663 C CA . ILE A 1 82 ? -8.092 0.243 6.401 1.00 94.38 82 ILE A CA 1
ATOM 664 C C . ILE A 1 82 ? -9.377 1.059 6.256 1.00 94.38 82 ILE A C 1
ATOM 666 O O . ILE A 1 82 ? -9.495 2.110 6.885 1.00 94.38 82 ILE A O 1
ATOM 670 N N . ASP A 1 83 ? -10.361 0.547 5.515 1.00 93.38 83 ASP A N 1
ATOM 671 C CA . ASP A 1 83 ? -11.619 1.265 5.280 1.00 93.38 83 ASP A CA 1
ATOM 672 C C . ASP A 1 83 ? -12.385 1.504 6.583 1.00 93.38 83 ASP A C 1
ATOM 674 O O . ASP A 1 83 ? -12.865 2.606 6.843 1.00 93.38 83 ASP A O 1
ATOM 678 N N . VAL A 1 84 ? -12.420 0.506 7.469 1.00 95.19 84 VAL A N 1
ATOM 679 C CA . VAL A 1 84 ? -13.103 0.648 8.760 1.00 95.19 84 VAL A CA 1
ATOM 680 C C . VAL A 1 84 ? -12.382 1.640 9.677 1.00 95.19 84 VAL A C 1
ATOM 682 O O . VAL A 1 84 ? -13.014 2.457 10.345 1.00 95.19 84 VAL A O 1
ATOM 685 N N . ILE A 1 85 ? -11.052 1.587 9.733 1.00 95.62 85 ILE A N 1
ATOM 686 C CA . ILE A 1 85 ? -10.263 2.542 10.521 1.00 95.62 85 ILE A CA 1
ATOM 687 C C . ILE A 1 85 ? -10.475 3.957 9.970 1.00 95.62 85 ILE A C 1
ATOM 689 O O . ILE A 1 85 ? -10.598 4.910 10.742 1.00 95.62 85 ILE A O 1
ATOM 693 N N . PHE A 1 86 ? -10.583 4.098 8.650 1.00 96.62 86 PHE A N 1
ATOM 694 C CA . PHE A 1 86 ? -10.861 5.372 8.002 1.00 96.62 86 PHE A CA 1
ATOM 695 C C . PHE A 1 86 ? -12.274 5.895 8.298 1.00 96.62 86 PHE A C 1
ATOM 697 O O . PHE A 1 86 ? -12.455 7.098 8.497 1.00 96.62 86 PHE A O 1
ATOM 704 N N . GLU A 1 87 ? -13.274 5.020 8.395 1.00 96.12 87 GLU A N 1
ATOM 705 C CA . GLU A 1 87 ? -14.618 5.382 8.860 1.00 96.12 87 GLU A CA 1
ATOM 706 C C . GLU A 1 87 ? -14.621 5.860 10.319 1.00 96.12 87 GLU A C 1
ATOM 708 O O . GLU A 1 87 ? -15.238 6.883 10.626 1.00 96.12 87 GLU A O 1
ATOM 713 N N . GLU A 1 88 ? -13.893 5.187 11.214 1.00 95.50 88 GLU A N 1
ATOM 714 C CA . GLU A 1 88 ? -13.729 5.634 12.606 1.00 95.50 88 GLU A CA 1
ATOM 715 C C . GLU A 1 88 ? -13.010 6.987 12.683 1.00 95.50 88 GLU A C 1
ATOM 717 O O . GLU A 1 88 ? -13.450 7.884 13.410 1.00 95.50 88 GLU A O 1
ATOM 722 N N . TYR A 1 89 ? -11.960 7.179 11.879 1.00 96.56 89 TYR A N 1
ATOM 723 C CA . TYR A 1 89 ? -11.292 8.471 11.729 1.00 96.56 89 TYR A CA 1
ATOM 724 C C . TYR A 1 89 ? -12.280 9.557 11.284 1.00 96.56 89 TYR A C 1
ATOM 726 O O . TYR A 1 89 ? -12.366 10.607 11.925 1.00 96.56 89 TYR A O 1
ATOM 734 N N . LYS A 1 90 ? -13.066 9.307 10.228 1.00 96.56 90 LYS A N 1
ATOM 735 C CA . LYS A 1 90 ? -14.070 10.257 9.723 1.00 96.56 90 LYS A CA 1
ATOM 736 C C . LYS A 1 90 ? -15.105 10.597 10.786 1.00 96.56 90 LYS A C 1
ATOM 738 O O . LYS A 1 90 ? -15.426 11.772 10.951 1.00 96.56 90 LYS A O 1
ATOM 743 N N . ARG A 1 91 ? -15.591 9.602 11.529 1.00 95.81 91 ARG A N 1
ATOM 744 C CA . ARG A 1 91 ? -16.567 9.786 12.610 1.00 95.81 91 ARG A CA 1
ATOM 745 C C . ARG A 1 91 ? -16.007 10.674 13.723 1.00 95.81 91 ARG A C 1
ATOM 747 O O . ARG A 1 91 ? -16.674 11.611 14.163 1.00 95.81 91 ARG A O 1
ATOM 754 N N . LEU A 1 92 ? -14.772 10.426 14.154 1.00 95.00 92 LEU A N 1
ATOM 755 C CA . LEU A 1 92 ? -14.115 11.248 15.173 1.00 95.00 92 LEU A CA 1
ATOM 756 C C . LEU A 1 92 ? -13.824 12.662 14.656 1.00 95.00 92 LEU A C 1
ATOM 758 O O . LEU A 1 92 ? -14.117 13.637 15.349 1.00 95.00 92 LEU A O 1
ATOM 762 N N . ALA A 1 93 ? -13.355 12.795 13.417 1.00 94.88 93 ALA A N 1
ATOM 763 C CA . ALA A 1 93 ? -13.147 14.089 12.774 1.00 94.88 93 ALA A CA 1
ATOM 764 C C . ALA A 1 93 ? -14.454 14.895 12.652 1.00 94.88 93 ALA A C 1
ATOM 766 O O . ALA A 1 93 ? -14.464 16.100 12.900 1.00 94.88 93 ALA A O 1
ATOM 767 N N . GLN A 1 94 ? -15.574 14.247 12.324 1.00 95.50 94 GLN A N 1
ATOM 768 C CA . GLN A 1 94 ? -16.898 14.876 12.312 1.00 95.50 94 GLN A CA 1
ATOM 769 C C . GLN A 1 94 ? -17.318 15.338 13.712 1.00 95.50 94 GLN A C 1
ATOM 771 O O . GLN A 1 94 ? -17.802 16.458 13.853 1.00 95.50 94 GLN A O 1
ATOM 776 N N . SER A 1 95 ? -17.066 14.541 14.756 1.00 95.00 95 SER A N 1
ATOM 777 C CA . SER A 1 95 ? -17.379 14.947 16.134 1.00 95.00 95 SER A CA 1
ATOM 778 C C . SER A 1 95 ? -16.603 16.195 16.581 1.00 95.00 95 SER A C 1
ATOM 780 O O . SER A 1 95 ? -17.163 17.049 17.267 1.00 95.00 95 SER A O 1
ATOM 782 N N . LEU A 1 96 ? -15.350 16.358 16.134 1.00 94.19 96 LEU A N 1
ATOM 783 C CA . LEU A 1 96 ? -14.580 17.584 16.364 1.00 94.19 96 LEU A CA 1
ATOM 784 C C . LEU A 1 96 ? -15.206 18.787 15.650 1.00 94.19 96 LEU A C 1
ATOM 786 O O . LEU A 1 96 ? -15.344 19.849 16.254 1.00 94.19 96 LEU A O 1
ATOM 790 N N . LYS A 1 97 ? -15.635 18.615 14.393 1.00 93.56 97 LYS A N 1
ATOM 791 C CA . LYS A 1 97 ? -16.300 19.680 13.623 1.00 93.56 97 LYS A CA 1
ATOM 792 C C . LYS A 1 97 ? -17.589 20.161 14.296 1.00 93.56 97 LYS A C 1
ATOM 794 O O . LYS A 1 97 ? -17.805 21.365 14.366 1.00 93.56 97 LYS A O 1
ATOM 799 N N . VAL A 1 98 ? -18.403 19.247 14.835 1.00 95.31 98 VAL A N 1
ATOM 800 C CA . VAL A 1 98 ? -19.637 19.590 15.577 1.00 95.31 98 VAL A CA 1
ATOM 801 C C . VAL A 1 98 ? -19.331 20.387 16.848 1.00 95.31 98 VAL A C 1
ATOM 803 O O . VAL A 1 98 ? -20.085 21.281 17.211 1.00 95.31 98 VAL A O 1
ATOM 806 N N . ARG A 1 99 ? -18.188 20.133 17.494 1.00 93.12 99 ARG A N 1
ATOM 807 C CA . ARG A 1 99 ? -17.704 20.904 18.653 1.00 93.12 99 ARG A CA 1
ATOM 808 C C . ARG A 1 99 ? -17.058 22.242 18.264 1.00 93.12 99 ARG A C 1
ATOM 810 O O . ARG A 1 99 ? -16.292 22.796 19.046 1.00 93.12 99 ARG A O 1
ATOM 817 N N . CYS A 1 100 ? -17.329 22.744 17.056 1.00 91.38 100 CYS A N 1
ATOM 818 C CA . CYS A 1 100 ? -16.786 23.989 16.509 1.00 91.38 100 CYS A CA 1
ATOM 819 C C . CYS A 1 100 ? -15.247 24.055 16.498 1.00 91.38 100 CYS A C 1
ATOM 821 O O . CYS A 1 100 ? -14.671 25.145 16.525 1.00 91.38 100 CYS A O 1
ATOM 823 N N . PHE A 1 101 ? -14.561 22.908 16.439 1.00 91.50 101 PHE A N 1
ATOM 824 C CA . PHE A 1 101 ? -13.104 22.880 16.366 1.00 91.50 101 PHE A CA 1
ATOM 825 C C . PHE A 1 101 ? -12.619 23.440 15.023 1.00 91.50 101 PHE A C 1
ATOM 827 O O . PHE A 1 101 ? -12.957 22.915 13.958 1.00 91.50 101 PHE A O 1
ATOM 834 N N . LYS A 1 102 ? -11.794 24.489 15.077 1.00 89.56 102 LYS A N 1
ATOM 835 C CA . LYS A 1 102 ? -11.160 25.106 13.908 1.00 89.56 102 LYS A CA 1
ATOM 836 C C . LYS A 1 102 ? -9.669 24.751 13.893 1.00 89.56 102 LYS A C 1
ATOM 838 O O . LYS A 1 102 ? -8.963 25.134 14.825 1.00 89.56 102 LYS A O 1
ATOM 843 N N . PRO A 1 103 ? -9.171 24.028 12.874 1.00 85.69 103 PRO A N 1
ATOM 844 C CA . PRO A 1 103 ? -7.754 23.702 12.793 1.00 85.69 103 PRO A CA 1
ATOM 845 C C . PRO A 1 103 ? -6.924 24.970 12.539 1.00 85.69 103 PRO A C 1
ATOM 847 O O . PRO A 1 103 ? -7.152 25.678 11.563 1.00 85.69 103 PRO A O 1
ATOM 850 N N . GLY A 1 104 ? -5.953 25.238 13.412 1.00 90.38 104 GLY A N 1
ATOM 851 C CA . GLY A 1 104 ? -4.951 26.306 13.257 1.00 90.38 104 GLY A CA 1
ATOM 852 C C . GLY A 1 104 ? -3.555 25.845 13.685 1.00 90.38 104 GLY A C 1
ATOM 853 O O . GLY A 1 104 ? -3.405 24.746 14.210 1.00 90.38 104 GLY A O 1
ATOM 854 N N . THR A 1 105 ? -2.516 26.660 13.532 1.00 90.50 105 THR A N 1
ATOM 855 C CA . THR A 1 105 ? -1.122 26.290 13.868 1.00 90.50 105 THR A CA 1
ATOM 856 C C . THR A 1 105 ? -0.781 26.483 15.352 1.00 90.50 105 THR A C 1
ATOM 858 O O . THR A 1 105 ? 0.266 27.021 15.695 1.00 90.50 105 THR A O 1
ATOM 861 N N . ASN A 1 106 ? -1.666 26.042 16.249 1.00 94.12 106 ASN A N 1
ATOM 862 C CA . ASN A 1 106 ? -1.526 26.222 17.695 1.00 94.12 106 ASN A CA 1
ATOM 863 C C . ASN A 1 106 ? -1.255 24.882 18.386 1.00 94.12 106 ASN A C 1
ATOM 865 O O . ASN A 1 106 ? -1.711 23.832 17.928 1.00 94.12 106 ASN A O 1
ATOM 869 N N . LEU A 1 107 ? -0.602 24.912 19.552 1.00 94.00 107 LEU A N 1
ATOM 870 C CA . LEU A 1 107 ? -0.346 23.712 20.361 1.00 94.00 107 LEU A CA 1
ATOM 871 C C . LEU A 1 107 ? -1.639 22.940 20.691 1.00 94.00 107 LEU A C 1
ATOM 873 O O . LEU A 1 107 ? -1.658 21.711 20.678 1.00 94.00 107 LEU A O 1
ATOM 877 N N . HIS A 1 108 ? -2.745 23.658 20.914 1.00 90.50 108 HIS A N 1
ATOM 878 C CA . HIS A 1 108 ? -4.063 23.061 21.140 1.00 90.50 108 HIS A CA 1
ATOM 879 C C . HIS A 1 108 ? -4.552 22.222 19.946 1.00 90.50 108 HIS A C 1
ATOM 881 O O . HIS A 1 108 ? -5.140 21.153 20.134 1.00 90.50 108 HIS A O 1
ATOM 887 N N . THR A 1 109 ? -4.267 22.664 18.718 1.00 93.38 109 THR A N 1
ATOM 888 C CA . THR A 1 109 ? -4.619 21.930 17.499 1.00 93.38 109 THR A CA 1
ATOM 889 C C . THR A 1 109 ? -3.838 20.627 17.410 1.00 93.38 109 THR A C 1
ATOM 891 O O . THR A 1 109 ? -4.436 19.569 17.216 1.00 93.38 109 THR A O 1
ATOM 894 N N . TYR A 1 110 ? -2.519 20.679 17.618 1.00 95.12 110 TYR A N 1
ATOM 895 C CA . TYR A 1 110 ? -1.672 19.484 17.622 1.00 95.12 110 TYR A CA 1
ATOM 896 C C . TYR A 1 110 ? -2.090 18.496 18.713 1.00 95.12 110 TYR A C 1
ATOM 898 O O . TYR A 1 110 ? -2.209 17.302 18.444 1.00 95.12 110 TYR A O 1
ATOM 906 N N . ARG A 1 111 ? -2.405 18.989 19.917 1.00 94.69 111 ARG A N 1
ATOM 907 C CA . ARG A 1 111 ? -2.909 18.160 21.021 1.00 94.69 111 ARG A CA 1
ATOM 908 C C . ARG A 1 111 ? -4.238 17.485 20.671 1.00 94.69 111 ARG A C 1
ATOM 910 O O . ARG A 1 111 ? -4.419 16.305 20.953 1.00 94.69 111 ARG A O 1
ATOM 917 N N . THR A 1 112 ? -5.144 18.202 20.011 1.00 94.31 112 THR A N 1
ATOM 918 C CA . THR A 1 112 ? -6.431 17.648 19.565 1.00 94.31 112 THR A CA 1
ATOM 919 C C . THR A 1 112 ? -6.252 16.574 18.489 1.00 94.31 112 THR A C 1
ATOM 921 O O . THR A 1 112 ? -6.871 15.513 18.581 1.00 94.31 112 THR A O 1
ATOM 924 N N . TYR A 1 113 ? -5.370 16.788 17.508 1.00 94.75 113 TYR A N 1
ATOM 925 C CA . TYR A 1 113 ? -5.040 15.756 16.518 1.00 94.75 113 TYR A CA 1
ATOM 926 C C . TYR A 1 113 ? -4.360 14.539 17.149 1.00 94.75 113 TYR A C 1
ATOM 928 O O . TYR A 1 113 ? -4.699 13.411 16.792 1.00 94.75 113 TYR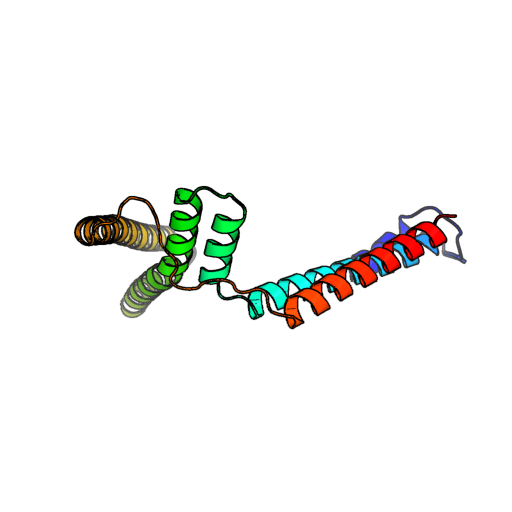 A O 1
ATOM 936 N N . ALA A 1 114 ? -3.466 14.746 18.120 1.00 95.69 114 ALA A N 1
ATOM 937 C CA . ALA A 1 114 ? -2.850 13.656 18.869 1.00 95.69 114 ALA A CA 1
ATOM 938 C C . ALA A 1 114 ? -3.910 12.811 19.592 1.00 95.69 114 ALA A C 1
ATOM 940 O O . ALA A 1 114 ? -3.877 11.587 19.493 1.00 95.69 114 ALA A O 1
ATOM 941 N N . TYR A 1 115 ? -4.901 13.440 20.237 1.00 95.56 115 TYR A N 1
ATOM 942 C CA . TYR A 1 115 ? -6.014 12.715 20.858 1.00 95.56 115 TYR A CA 1
ATOM 943 C C . TYR A 1 115 ? -6.890 11.973 19.853 1.00 95.56 115 TYR A C 1
ATOM 945 O O . TYR A 1 115 ? -7.298 10.844 20.125 1.00 95.56 115 TYR A O 1
ATOM 953 N N . LEU A 1 116 ? -7.157 12.565 18.688 1.00 95.62 116 LEU A N 1
ATOM 954 C CA . LEU A 1 116 ? -7.906 11.893 17.630 1.00 95.62 116 LEU A CA 1
ATOM 955 C C . LEU A 1 116 ? -7.172 10.632 17.160 1.00 95.62 116 LEU A C 1
ATOM 957 O O . LEU A 1 116 ? -7.774 9.561 17.118 1.00 95.62 116 LEU A O 1
ATOM 961 N N . ILE A 1 117 ? -5.878 10.740 16.850 1.00 96.44 117 ILE A N 1
ATOM 962 C CA . ILE A 1 117 ? -5.062 9.608 16.388 1.00 96.44 117 ILE A CA 1
ATOM 963 C C . ILE A 1 117 ? -4.952 8.546 17.485 1.00 96.44 117 ILE A C 1
ATOM 965 O O . ILE A 1 117 ? -5.169 7.367 17.210 1.00 96.44 117 ILE A O 1
ATOM 969 N N . ALA A 1 118 ? -4.690 8.954 18.730 1.00 97.19 118 ALA A N 1
ATOM 970 C CA . ALA A 1 118 ? -4.621 8.043 19.869 1.00 97.19 118 ALA A CA 1
ATOM 971 C C . ALA A 1 118 ? -5.934 7.270 20.055 1.00 97.19 118 ALA A C 1
ATOM 973 O O . ALA A 1 118 ? -5.914 6.059 20.263 1.00 97.19 118 ALA A O 1
ATOM 974 N N . MET A 1 119 ? -7.081 7.941 19.917 1.00 96.44 119 MET A N 1
ATOM 975 C 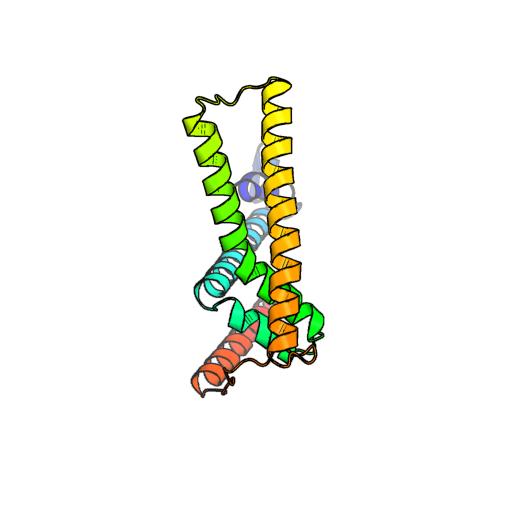CA . MET A 1 119 ? -8.386 7.294 20.037 1.00 96.44 119 MET A CA 1
ATOM 976 C C . MET A 1 119 ? -8.670 6.330 18.878 1.00 96.44 119 MET A C 1
ATOM 978 O O . MET A 1 119 ? -9.184 5.238 19.120 1.00 96.44 119 MET A O 1
ATOM 982 N N . VAL A 1 120 ? -8.314 6.689 17.638 1.00 96.81 120 VAL A N 1
ATOM 983 C CA . VAL A 1 120 ? -8.414 5.774 16.485 1.00 96.81 120 VAL A CA 1
ATOM 984 C C . VAL A 1 120 ? -7.554 4.529 16.716 1.00 96.81 120 VAL A C 1
ATOM 986 O O . VAL A 1 120 ? -8.028 3.415 16.495 1.00 96.81 120 VAL A O 1
ATOM 989 N N . PHE A 1 121 ? -6.323 4.705 17.201 1.00 96.38 121 PHE A N 1
ATOM 990 C CA . PHE A 1 121 ? -5.390 3.609 17.458 1.00 96.38 121 PHE A CA 1
ATOM 991 C C . PHE A 1 121 ? -5.853 2.692 18.599 1.00 96.38 121 PHE A C 1
ATOM 993 O O . PHE A 1 121 ? -5.847 1.472 18.456 1.00 96.38 121 PHE A O 1
ATOM 1000 N N . ALA A 1 122 ? -6.325 3.256 19.714 1.00 96.81 122 ALA A N 1
ATOM 1001 C CA . ALA A 1 122 ? -6.866 2.470 20.823 1.00 96.81 122 ALA A CA 1
ATOM 1002 C C . ALA A 1 122 ? -8.068 1.618 20.373 1.00 96.81 122 ALA A C 1
ATOM 1004 O O . ALA A 1 122 ? -8.119 0.412 20.624 1.00 96.81 122 ALA A 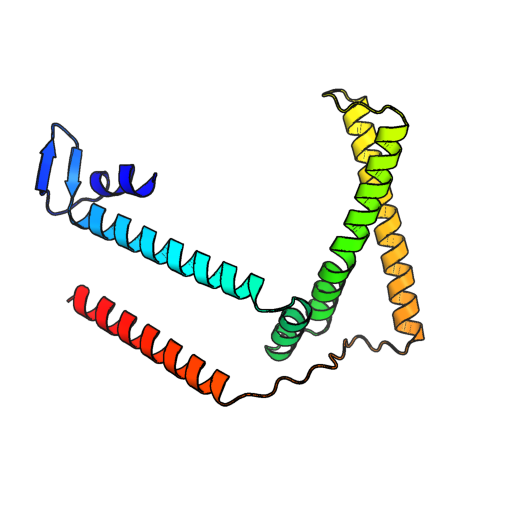O 1
ATOM 1005 N N . ARG A 1 123 ? -8.998 2.217 19.614 1.00 95.31 123 ARG A N 1
ATOM 1006 C CA . ARG A 1 123 ? -10.166 1.503 19.073 1.00 95.31 123 ARG A CA 1
ATOM 1007 C C . ARG A 1 123 ? -9.785 0.431 18.058 1.00 95.31 123 ARG A C 1
ATOM 1009 O O . ARG A 1 123 ? -10.398 -0.639 18.054 1.00 95.31 123 ARG A O 1
ATOM 1016 N N . SER A 1 124 ? -8.813 0.697 17.182 1.00 94.69 124 SER A N 1
ATOM 1017 C CA . SER A 1 124 ? -8.364 -0.286 16.192 1.00 94.69 124 SER A CA 1
ATOM 1018 C C . SER A 1 124 ? -7.671 -1.476 16.862 1.00 94.69 124 SER A C 1
ATOM 1020 O O . SER A 1 124 ? -7.928 -2.614 16.467 1.00 94.69 124 SER A O 1
ATOM 1022 N N . TYR A 1 125 ? -6.900 -1.238 17.927 1.00 95.44 125 TYR A N 1
ATOM 1023 C CA . TYR A 1 125 ? -6.270 -2.281 18.736 1.00 95.44 125 TYR A CA 1
ATOM 1024 C C . TYR A 1 125 ? -7.300 -3.188 19.428 1.00 95.44 125 TYR A C 1
ATOM 1026 O O . TYR A 1 125 ? -7.293 -4.405 19.225 1.00 95.44 125 TYR A O 1
ATOM 1034 N N . GLU A 1 126 ? -8.255 -2.611 20.166 1.00 96.31 126 GLU A N 1
ATOM 1035 C CA . GLU A 1 126 ? -9.342 -3.372 20.805 1.00 96.31 126 GLU A CA 1
ATOM 1036 C C . GLU A 1 126 ? -10.174 -4.157 19.784 1.00 96.31 126 GLU A C 1
ATOM 1038 O O . GLU A 1 126 ? -10.626 -5.279 20.038 1.00 96.31 126 GLU A O 1
ATOM 1043 N N . ARG A 1 127 ? -10.397 -3.574 18.601 1.00 94.81 127 ARG A N 1
ATOM 1044 C CA . ARG A 1 127 ? -11.087 -4.258 17.508 1.00 94.81 127 ARG A CA 1
ATOM 1045 C C . ARG A 1 127 ? -10.269 -5.427 16.973 1.00 94.81 127 ARG A C 1
ATOM 1047 O O . ARG A 1 127 ? -10.852 -6.482 16.747 1.00 94.81 127 ARG A O 1
ATOM 1054 N N . GLY A 1 128 ? -8.956 -5.270 16.820 1.00 94.06 128 GLY A N 1
ATOM 1055 C CA . GLY A 1 128 ? -8.047 -6.346 16.429 1.00 94.06 128 GLY A CA 1
ATOM 1056 C C . GLY A 1 128 ? -8.142 -7.547 17.370 1.00 94.06 128 GLY A C 1
ATOM 1057 O O . GLY A 1 128 ? -8.340 -8.669 16.904 1.00 94.06 128 GLY A O 1
ATOM 1058 N N . ILE A 1 129 ? -8.118 -7.305 18.686 1.00 95.31 129 ILE A N 1
ATOM 1059 C CA . ILE A 1 129 ? -8.279 -8.357 19.705 1.00 95.31 129 ILE A CA 1
ATOM 1060 C C . ILE A 1 129 ? -9.633 -9.057 19.565 1.00 95.31 129 ILE A C 1
ATOM 1062 O O . ILE A 1 129 ? -9.679 -10.283 19.463 1.00 95.31 129 ILE A O 1
ATOM 1066 N N . ARG A 1 130 ? -10.737 -8.299 19.505 1.00 95.50 130 ARG A N 1
ATOM 1067 C CA . ARG A 1 130 ? -12.090 -8.877 19.380 1.00 95.50 130 ARG A CA 1
ATOM 1068 C C . ARG A 1 130 ? -12.254 -9.714 18.116 1.00 95.50 130 ARG A C 1
ATOM 1070 O O . ARG A 1 130 ? -12.884 -10.768 18.138 1.00 95.50 130 ARG A O 1
ATOM 1077 N N . VAL A 1 131 ? -11.687 -9.250 17.009 1.00 94.44 131 VAL A N 1
ATOM 1078 C CA . VAL A 1 131 ? -11.730 -9.950 15.722 1.00 94.44 131 VAL A CA 1
ATOM 1079 C C . VAL A 1 131 ? -10.926 -11.239 15.788 1.00 94.44 131 VAL A C 1
ATOM 1081 O O . VAL A 1 131 ? -11.413 -12.273 15.339 1.00 94.44 131 VAL A O 1
ATOM 1084 N N . TYR A 1 132 ? -9.734 -11.198 16.379 1.00 92.94 132 TYR A N 1
ATOM 1085 C CA . TYR A 1 132 ? -8.909 -12.384 16.564 1.00 92.94 132 TYR A CA 1
ATOM 1086 C C . TYR A 1 132 ? -9.596 -13.422 17.463 1.00 92.94 132 TYR A C 1
ATOM 1088 O O . TYR A 1 132 ? -9.681 -14.593 17.100 1.00 92.94 132 TYR A O 1
ATOM 1096 N N . GLN A 1 133 ? -10.189 -12.995 18.579 1.00 95.50 133 GLN A N 1
ATOM 1097 C CA . GLN A 1 133 ? -10.981 -13.872 19.448 1.00 95.50 133 GLN A CA 1
ATOM 1098 C C . GLN A 1 133 ? -12.166 -14.501 18.699 1.00 95.50 133 GLN A C 1
ATOM 1100 O O . GLN A 1 133 ? -12.380 -15.708 18.779 1.00 95.50 133 GLN A O 1
ATOM 1105 N N . ALA A 1 134 ? -12.897 -13.716 17.903 1.00 95.50 134 ALA A N 1
ATOM 1106 C CA . ALA A 1 134 ? -13.987 -14.231 17.076 1.00 95.50 134 ALA A CA 1
ATOM 1107 C C . ALA A 1 134 ? -13.507 -15.221 15.998 1.00 95.50 134 ALA A C 1
ATOM 1109 O O . ALA A 1 134 ? -14.240 -16.146 15.652 1.00 95.50 134 ALA A O 1
ATOM 1110 N N . MET A 1 135 ? -12.291 -15.050 15.465 1.00 92.81 135 MET A N 1
ATOM 1111 C CA . MET A 1 135 ? -11.679 -16.021 14.553 1.00 92.81 135 MET A CA 1
ATOM 1112 C C . MET A 1 135 ? -11.385 -17.336 15.272 1.00 92.81 135 MET A C 1
ATOM 1114 O O . MET A 1 135 ? -11.762 -18.389 14.762 1.00 92.81 135 MET A O 1
ATOM 1118 N N . LEU A 1 136 ? -10.784 -17.287 16.464 1.00 93.25 136 LEU A N 1
ATOM 1119 C CA . LEU A 1 136 ? -10.506 -18.484 17.265 1.00 93.25 136 LEU A CA 1
ATOM 1120 C C . LEU A 1 136 ? -11.787 -19.270 17.579 1.00 93.25 136 LEU A C 1
ATOM 1122 O O . LEU A 1 136 ? -11.823 -20.478 17.364 1.00 93.25 136 LEU A O 1
ATOM 1126 N N . LEU A 1 137 ? -12.866 -18.585 17.975 1.00 95.12 137 LEU A N 1
ATOM 1127 C CA . LEU A 1 137 ? -14.172 -19.214 18.232 1.00 95.12 137 LEU A CA 1
ATOM 1128 C C . LEU A 1 137 ? -14.787 -19.887 16.992 1.00 95.12 137 LEU A C 1
ATOM 1130 O O . LEU A 1 137 ? -15.582 -20.811 17.126 1.00 95.12 137 LEU A O 1
ATOM 1134 N N . ARG A 1 138 ? -14.421 -19.448 15.782 1.00 91.44 138 ARG A N 1
ATOM 1135 C CA . ARG A 1 138 ? -14.858 -20.048 14.508 1.00 91.44 138 ARG A CA 1
ATOM 1136 C C . ARG A 1 138 ? -13.935 -21.176 14.023 1.00 91.44 138 ARG A C 1
ATOM 1138 O O . ARG A 1 138 ? -14.090 -21.620 12.889 1.00 91.44 138 ARG A O 1
ATOM 1145 N N . GLY A 1 139 ? -12.982 -21.623 14.846 1.00 89.75 139 GLY A N 1
ATOM 1146 C CA . GLY A 1 139 ? -12.040 -22.690 14.494 1.00 89.75 139 GLY A CA 1
ATOM 1147 C C . GLY A 1 139 ? -10.880 -22.215 13.617 1.00 89.75 139 GLY A C 1
ATOM 1148 O O . GLY A 1 139 ? -10.465 -22.911 12.691 1.00 89.75 139 GLY A O 1
ATOM 1149 N N . PHE A 1 140 ? -10.381 -20.998 13.842 1.00 87.88 140 PHE A N 1
ATOM 1150 C CA . PHE A 1 140 ? -9.239 -20.483 13.094 1.00 87.88 140 PHE A CA 1
ATOM 1151 C C . PHE A 1 140 ? -7.926 -21.167 13.503 1.00 87.88 140 PHE A C 1
ATOM 1153 O O . PHE A 1 140 ? -7.422 -20.961 14.603 1.00 87.88 140 PHE A O 1
ATOM 1160 N N . ASN A 1 141 ? -7.321 -21.902 12.566 1.00 82.19 141 ASN A N 1
ATOM 1161 C CA . ASN A 1 141 ? -6.102 -22.693 12.791 1.00 82.19 141 ASN A CA 1
ATOM 1162 C C . ASN A 1 141 ? -4.821 -21.983 12.304 1.00 82.19 141 ASN A C 1
ATOM 1164 O O . ASN A 1 141 ? -3.852 -22.633 11.917 1.00 82.19 141 ASN A O 1
ATOM 1168 N N . GLY A 1 142 ? -4.827 -20.648 12.224 1.00 76.44 142 GLY A N 1
ATOM 1169 C CA . GLY A 1 142 ? -3.705 -19.871 11.676 1.00 76.44 142 GLY A CA 1
ATOM 1170 C C . GLY A 1 142 ? -3.656 -19.796 10.145 1.00 76.44 142 GLY A C 1
ATOM 1171 O O . GLY A 1 142 ? -2.820 -19.072 9.607 1.00 76.44 142 GLY A O 1
ATOM 1172 N N . ARG A 1 143 ? -4.564 -20.494 9.451 1.00 72.56 143 ARG A N 1
ATOM 1173 C CA . ARG A 1 143 ? -4.656 -20.528 7.985 1.00 72.56 143 ARG A CA 1
ATOM 1174 C C . ARG A 1 143 ? -5.898 -19.798 7.498 1.00 72.56 143 ARG A C 1
ATOM 1176 O O . ARG A 1 143 ? -6.996 -20.035 8.001 1.00 72.56 143 ARG A O 1
ATOM 1183 N N . PHE A 1 144 ? -5.737 -18.937 6.497 1.00 69.50 144 PHE A N 1
ATOM 1184 C CA . PHE A 1 144 ? -6.857 -18.264 5.847 1.00 69.50 144 PHE A CA 1
ATOM 1185 C C . PHE A 1 144 ? -7.186 -18.966 4.527 1.00 69.50 144 PHE A C 1
ATOM 1187 O O . PHE A 1 144 ? -6.464 -18.829 3.542 1.00 69.50 144 PHE A O 1
ATOM 1194 N N . TYR A 1 145 ? -8.273 -19.736 4.505 1.00 66.69 145 TYR A N 1
ATOM 1195 C CA . TYR A 1 145 ? -8.706 -20.444 3.302 1.00 66.69 145 TYR A CA 1
ATOM 1196 C C . TYR A 1 145 ? -9.488 -19.500 2.385 1.00 66.69 145 TYR A C 1
ATOM 1198 O O . TYR A 1 145 ? -10.547 -18.991 2.751 1.00 66.69 145 TYR A O 1
ATOM 1206 N N . SER A 1 146 ? -8.982 -19.273 1.173 1.00 64.81 146 SER A N 1
ATOM 1207 C CA . SER A 1 146 ? -9.758 -18.611 0.123 1.00 64.81 146 SER A CA 1
ATOM 1208 C C . SER A 1 146 ? -10.728 -19.603 -0.513 1.00 64.81 146 SER A C 1
ATOM 1210 O O . SER A 1 146 ? -10.345 -20.708 -0.891 1.00 64.81 146 SER A O 1
ATOM 1212 N N . LEU A 1 147 ? -11.979 -19.180 -0.689 1.00 62.69 147 LEU A N 1
ATOM 1213 C CA . LEU A 1 147 ? -13.005 -19.950 -1.398 1.00 62.69 147 LEU A CA 1
ATOM 1214 C C . LEU A 1 147 ? -12.838 -19.889 -2.928 1.00 62.69 147 LEU A C 1
ATOM 1216 O O . LEU A 1 147 ? -13.474 -20.652 -3.654 1.00 62.69 147 LEU A O 1
ATOM 1220 N N . ARG A 1 148 ? -11.990 -18.986 -3.444 1.00 66.38 148 ARG A N 1
ATOM 1221 C CA . ARG A 1 148 ? -11.780 -18.806 -4.885 1.00 66.38 148 ARG A CA 1
ATOM 1222 C C . ARG A 1 148 ? -10.636 -19.697 -5.364 1.00 66.38 148 ARG A C 1
ATOM 1224 O O . ARG A 1 148 ? -9.480 -19.459 -5.032 1.00 66.38 148 ARG A O 1
ATOM 1231 N N . ARG A 1 149 ? -10.964 -20.698 -6.185 1.00 68.00 149 ARG A N 1
ATOM 1232 C CA . ARG A 1 149 ? -9.976 -21.508 -6.911 1.00 68.00 149 ARG A CA 1
ATOM 1233 C C . ARG A 1 149 ? -9.581 -20.808 -8.206 1.00 68.00 149 ARG A C 1
ATOM 1235 O O . ARG A 1 149 ? -10.451 -20.435 -8.993 1.00 68.00 149 ARG A O 1
ATOM 1242 N N . PHE A 1 150 ? -8.282 -20.664 -8.434 1.00 73.62 150 PHE A N 1
ATOM 1243 C CA . PHE A 1 150 ? -7.748 -20.205 -9.711 1.00 73.62 150 PHE A CA 1
ATOM 1244 C C . PHE A 1 150 ? -7.844 -21.364 -10.701 1.00 73.62 150 PHE A C 1
ATOM 1246 O O . PHE A 1 150 ? -7.437 -22.484 -10.396 1.00 73.62 150 PHE A O 1
ATOM 1253 N N . LYS A 1 151 ? -8.440 -21.111 -11.864 1.00 79.69 151 LYS A N 1
ATOM 1254 C CA . LYS A 1 151 ? -8.469 -22.052 -12.984 1.00 79.69 151 LYS A CA 1
ATOM 1255 C C . LYS A 1 151 ? -7.816 -21.355 -14.163 1.00 79.69 151 LYS A C 1
ATOM 1257 O O . LYS A 1 151 ? -8.270 -20.273 -14.525 1.00 79.69 151 LYS A O 1
ATOM 1262 N N . LEU A 1 152 ? -6.787 -21.978 -14.728 1.00 80.38 152 LEU A N 1
ATOM 1263 C CA . LEU A 1 152 ? -6.175 -21.527 -15.973 1.00 80.38 152 LEU A CA 1
ATOM 1264 C C . LEU A 1 152 ? -7.223 -21.594 -17.080 1.00 80.38 152 LEU A C 1
ATOM 1266 O O . LEU A 1 152 ? -7.794 -22.659 -17.332 1.00 80.38 152 LEU A O 1
ATOM 1270 N N . LYS A 1 153 ? -7.499 -20.458 -17.715 1.00 87.88 153 LYS A N 1
ATOM 1271 C CA . LYS A 1 153 ? -8.302 -20.409 -18.936 1.00 87.88 153 LYS A CA 1
ATOM 1272 C C . LYS A 1 153 ? -7.388 -20.342 -20.153 1.00 87.88 153 LYS A C 1
ATOM 1274 O O . LYS A 1 153 ? -6.291 -19.796 -20.091 1.00 87.88 153 LYS A O 1
ATOM 1279 N N . ASN A 1 154 ? -7.879 -20.814 -21.296 1.00 88.19 154 ASN A N 1
ATOM 1280 C CA . ASN A 1 154 ? -7.148 -20.724 -22.564 1.00 88.19 154 ASN A CA 1
ATOM 1281 C C . ASN A 1 154 ? -6.844 -19.264 -22.954 1.00 88.19 154 ASN A C 1
ATOM 1283 O O . ASN A 1 154 ? -5.827 -19.001 -23.587 1.00 88.19 154 ASN A O 1
ATOM 1287 N N . SER A 1 155 ? -7.683 -18.312 -22.525 1.00 86.19 155 SER A N 1
ATOM 1288 C CA . SER A 1 155 ? -7.422 -16.873 -22.655 1.00 86.19 155 SER A CA 1
ATOM 1289 C C . SER A 1 155 ? -6.156 -16.434 -21.920 1.00 86.19 155 SER A C 1
ATOM 1291 O O . SER A 1 155 ? -5.414 -15.605 -22.433 1.00 86.19 155 SER A O 1
ATOM 1293 N N . ASP A 1 156 ? -5.889 -17.004 -20.745 1.00 88.25 156 ASP A N 1
ATOM 1294 C CA . ASP A 1 156 ? -4.741 -16.634 -19.914 1.00 88.25 156 ASP A CA 1
ATOM 1295 C C . ASP A 1 156 ? -3.446 -17.131 -20.563 1.00 88.25 156 ASP A C 1
ATOM 1297 O O . ASP A 1 156 ? -2.442 -16.425 -20.575 1.00 88.25 156 ASP A O 1
ATOM 1301 N N . ILE A 1 157 ? -3.497 -18.318 -21.179 1.00 90.06 157 ILE A N 1
ATOM 1302 C CA . ILE A 1 157 ? -2.383 -18.901 -21.936 1.00 90.06 157 ILE A CA 1
ATOM 1303 C C . ILE A 1 157 ? -2.092 -18.066 -23.186 1.00 90.06 157 ILE A C 1
ATOM 1305 O O . ILE A 1 157 ? -0.935 -17.740 -23.443 1.00 90.06 157 ILE A O 1
ATOM 1309 N N . LEU A 1 158 ? -3.127 -17.682 -23.944 1.00 92.56 158 LEU A N 1
ATOM 1310 C CA . LEU A 1 158 ? -2.963 -16.847 -25.136 1.00 92.56 158 LEU A CA 1
ATOM 1311 C C . LEU A 1 158 ? -2.334 -15.491 -24.786 1.00 92.56 158 LEU A C 1
ATOM 1313 O O . LEU A 1 158 ? -1.399 -15.059 -25.457 1.00 92.56 158 LEU A O 1
ATOM 1317 N N . LEU A 1 159 ? -2.811 -14.845 -23.717 1.00 89.94 159 LEU A N 1
ATOM 1318 C CA . LEU A 1 159 ? -2.243 -13.586 -23.234 1.00 89.94 159 LEU A CA 1
ATOM 1319 C C . LEU A 1 159 ? -0.795 -13.758 -22.764 1.00 89.94 159 LEU A C 1
ATOM 1321 O O . LEU A 1 159 ? 0.050 -12.936 -23.104 1.00 89.94 159 LEU A O 1
ATOM 1325 N N . PHE A 1 160 ? -0.490 -14.831 -22.032 1.00 91.06 160 PHE A N 1
ATOM 1326 C CA . PHE A 1 160 ? 0.865 -15.109 -21.558 1.00 91.06 160 PHE A CA 1
ATOM 1327 C C . PHE A 1 160 ? 1.853 -15.311 -22.714 1.00 91.06 160 PHE A C 1
ATOM 1329 O O . PHE A 1 160 ? 2.935 -14.726 -22.711 1.00 91.06 160 PHE A O 1
ATOM 1336 N N . ILE A 1 161 ? 1.462 -16.076 -23.737 1.00 93.81 161 ILE A N 1
ATOM 1337 C CA . ILE A 1 161 ? 2.268 -16.261 -24.951 1.00 93.81 161 ILE A CA 1
ATOM 1338 C C . ILE A 1 161 ? 2.436 -14.928 -25.689 1.00 93.81 161 ILE A C 1
ATOM 1340 O O . ILE A 1 161 ? 3.543 -14.603 -26.111 1.00 93.81 161 ILE A O 1
ATOM 1344 N N . GLY A 1 162 ? 1.365 -14.137 -25.811 1.00 92.75 162 GLY A N 1
ATOM 1345 C CA . GLY A 1 162 ? 1.417 -12.814 -26.436 1.00 92.75 162 GLY A CA 1
ATOM 1346 C C . GLY A 1 162 ? 2.417 -11.874 -25.756 1.00 92.75 162 GLY A C 1
ATOM 1347 O O . GLY A 1 162 ? 3.207 -11.232 -26.445 1.00 92.75 162 GLY A O 1
ATOM 1348 N N . ILE A 1 163 ? 2.435 -11.852 -24.419 1.00 90.50 163 ILE A N 1
ATOM 1349 C CA . ILE A 1 163 ? 3.380 -11.051 -23.625 1.00 90.50 163 ILE A CA 1
ATOM 1350 C C . ILE A 1 163 ? 4.822 -11.532 -23.835 1.00 90.50 163 ILE A C 1
ATOM 1352 O O . ILE A 1 163 ? 5.710 -10.724 -24.106 1.00 90.50 163 ILE A O 1
ATOM 1356 N N . LEU A 1 164 ? 5.065 -12.846 -23.780 1.00 92.56 164 LEU A N 1
ATOM 1357 C CA . LEU A 1 164 ? 6.405 -13.399 -24.009 1.00 92.56 164 LEU A CA 1
ATOM 1358 C C . LEU A 1 164 ? 6.935 -13.081 -25.412 1.00 92.56 164 LEU A C 1
ATOM 1360 O O . LEU A 1 164 ? 8.117 -12.777 -25.569 1.00 92.56 164 LEU A O 1
ATOM 1364 N N . LEU A 1 165 ? 6.071 -13.119 -26.429 1.00 93.12 165 LEU A N 1
ATOM 1365 C CA . LEU A 1 165 ? 6.440 -12.755 -27.796 1.00 93.12 165 LEU A CA 1
ATOM 1366 C C . LEU A 1 165 ? 6.740 -11.260 -27.931 1.00 93.12 165 LEU A C 1
ATOM 1368 O O . LEU A 1 165 ? 7.711 -10.906 -28.603 1.00 93.12 165 LEU A O 1
ATOM 1372 N N . SER A 1 166 ? 5.959 -10.382 -27.289 1.00 88.06 166 SER A N 1
ATOM 1373 C CA . SER A 1 166 ? 6.248 -8.943 -27.309 1.00 88.06 166 SER A CA 1
ATOM 1374 C C . SER A 1 166 ? 7.564 -8.613 -26.608 1.00 88.06 166 SER A C 1
ATOM 1376 O O . SER A 1 166 ? 8.348 -7.827 -27.140 1.00 88.06 166 SER A O 1
ATOM 1378 N N . ASP A 1 167 ? 7.850 -9.255 -25.473 1.00 85.69 167 ASP A N 1
ATOM 1379 C CA . ASP A 1 167 ? 9.101 -9.051 -24.736 1.00 85.69 167 ASP A CA 1
ATOM 1380 C C . ASP A 1 167 ? 10.305 -9.586 -25.519 1.00 85.69 167 ASP A C 1
ATOM 1382 O O . ASP A 1 167 ? 11.321 -8.899 -25.644 1.00 85.69 167 ASP A O 1
ATOM 1386 N N . ALA A 1 168 ? 10.189 -10.773 -26.122 1.00 89.06 168 ALA A N 1
ATOM 1387 C CA . ALA A 1 168 ? 11.233 -11.327 -26.982 1.00 89.06 168 ALA A CA 1
ATOM 1388 C C . ALA A 1 168 ? 11.505 -10.427 -28.199 1.00 89.06 168 ALA A C 1
ATOM 1390 O O . ALA A 1 168 ? 12.664 -10.167 -28.523 1.00 89.06 168 ALA A O 1
ATOM 1391 N N . CYS A 1 169 ? 10.453 -9.901 -28.836 1.00 89.00 169 CYS A N 1
ATOM 1392 C CA . CYS A 1 169 ? 10.574 -8.950 -29.941 1.00 89.00 169 CYS A CA 1
ATOM 1393 C C . CYS A 1 169 ? 11.311 -7.674 -29.505 1.00 89.00 169 CYS A C 1
ATOM 1395 O O . CYS A 1 169 ? 12.248 -7.249 -30.181 1.00 89.00 169 CYS A O 1
ATOM 1397 N N . LEU A 1 170 ? 10.960 -7.108 -28.343 1.00 86.31 170 LEU A N 1
ATOM 1398 C CA . LEU A 1 170 ? 11.637 -5.931 -27.791 1.00 86.31 170 LEU A CA 1
ATOM 1399 C C . LEU A 1 170 ? 13.117 -6.192 -27.490 1.00 86.31 170 LEU A C 1
ATOM 1401 O O . LEU A 1 170 ? 13.949 -5.348 -27.811 1.00 86.31 170 LEU A O 1
ATOM 1405 N N . ILE A 1 171 ? 13.464 -7.353 -26.925 1.00 85.81 171 ILE A N 1
ATOM 1406 C CA . ILE A 1 171 ? 14.861 -7.721 -26.640 1.00 85.81 171 ILE A CA 1
ATOM 1407 C C . ILE A 1 171 ? 15.668 -7.870 -27.935 1.00 85.81 171 ILE A C 1
ATOM 1409 O O . ILE A 1 171 ? 16.820 -7.437 -27.995 1.00 85.81 171 ILE A O 1
ATOM 1413 N N . ILE A 1 172 ? 15.082 -8.465 -28.977 1.00 87.19 172 ILE A N 1
ATOM 1414 C CA . ILE A 1 172 ? 15.734 -8.607 -30.286 1.00 87.19 172 ILE A CA 1
ATOM 1415 C C . ILE A 1 172 ? 15.968 -7.228 -30.915 1.00 87.19 172 ILE A C 1
ATOM 1417 O O . ILE A 1 172 ? 17.051 -6.973 -31.439 1.00 87.19 172 ILE A O 1
ATOM 1421 N N . LEU A 1 173 ? 14.989 -6.328 -30.820 1.00 82.88 173 LEU A N 1
ATOM 1422 C CA . LEU A 1 173 ? 15.071 -4.975 -31.371 1.00 82.88 173 LEU A CA 1
ATOM 1423 C C . LEU A 1 173 ? 16.091 -4.112 -30.609 1.00 82.88 173 LEU A C 1
ATOM 1425 O O . LEU A 1 173 ? 16.853 -3.381 -31.233 1.00 82.88 173 LEU A O 1
ATOM 1429 N N . ASP A 1 174 ? 16.168 -4.248 -29.282 1.00 78.19 174 ASP A N 1
ATOM 1430 C CA . ASP A 1 174 ? 17.174 -3.573 -28.450 1.00 78.19 174 ASP A CA 1
ATOM 1431 C C . ASP A 1 174 ? 18.592 -4.082 -28.765 1.00 78.19 174 ASP A C 1
ATOM 1433 O O . ASP A 1 174 ? 19.500 -3.286 -29.001 1.00 78.19 174 ASP A O 1
ATOM 1437 N N . ARG A 1 175 ? 18.783 -5.405 -28.891 1.00 73.31 175 ARG A N 1
ATOM 1438 C CA . ARG A 1 175 ? 20.082 -5.977 -29.294 1.00 73.31 175 ARG A CA 1
ATOM 1439 C C . ARG A 1 175 ? 20.482 -5.620 -30.725 1.00 73.31 175 ARG A C 1
ATOM 1441 O O . ARG A 1 175 ? 21.665 -5.426 -30.971 1.00 73.31 175 ARG A O 1
ATOM 1448 N N . GLY A 1 176 ? 19.526 -5.511 -31.646 1.00 63.38 176 GLY A N 1
ATOM 1449 C CA . GLY A 1 176 ? 19.774 -5.091 -33.028 1.00 63.38 176 GLY A CA 1
ATOM 1450 C C . GLY A 1 176 ? 20.078 -3.597 -33.190 1.00 63.38 176 GLY A C 1
ATOM 1451 O O . GLY A 1 176 ? 20.584 -3.203 -34.231 1.00 63.38 176 GLY A O 1
ATOM 1452 N N . MET A 1 177 ? 19.786 -2.768 -32.181 1.00 57.66 177 MET A N 1
ATOM 1453 C CA . MET A 1 177 ? 20.051 -1.320 -32.188 1.00 57.66 177 MET A CA 1
ATOM 1454 C C . MET A 1 177 ? 21.386 -0.942 -31.514 1.00 57.66 177 MET A C 1
ATOM 1456 O O . MET A 1 177 ? 21.814 0.210 -31.612 1.00 57.66 177 MET A O 1
ATOM 1460 N N . PHE A 1 178 ? 22.013 -1.892 -30.808 1.00 50.72 178 PHE A N 1
ATOM 1461 C CA . PHE A 1 178 ? 23.309 -1.757 -30.127 1.00 50.72 178 PHE A CA 1
ATOM 1462 C C . PHE A 1 178 ? 24.479 -2.447 -30.867 1.00 50.72 178 PHE A C 1
ATOM 1464 O O . PHE A 1 178 ? 25.601 -2.422 -30.357 1.00 50.72 178 PHE A O 1
ATOM 1471 N N . ILE A 1 179 ? 24.230 -3.039 -32.043 1.00 42.66 179 ILE A N 1
ATOM 1472 C CA . ILE A 1 179 ? 25.236 -3.529 -33.009 1.00 42.66 179 ILE A CA 1
ATOM 1473 C C . ILE A 1 179 ? 25.332 -2.511 -34.146 1.00 42.66 179 ILE A C 1
ATOM 1475 O O . ILE A 1 179 ? 26.471 -2.191 -34.548 1.00 42.66 179 ILE A O 1
#

Sequence (179 aa):
AFLWLFLPFSLEGKTLFHVWRLKLTIEGIRFAFLITLKCNAILMIIITFIATIPMPTVGYALSSLGFSERLTLILLMSYRYIDVIFEEYKRLAQSLKVRCFKPGTNLHTYRTYAYLIAMVFARSYERGIRVYQAMLLRGFNGRFYSLRRFKLKNSDILLFIGILLSDACLIILDRGMFI

pLDDT: mean 84.38, std 12.57, range [42.66, 97.19]

Radius of gyration: 26.64 Å; chains: 1; bounding box: 48×52×56 Å